Protein AF-A0A9P5P555-F1 (afdb_monomer)

Secondary structure (DSSP, 8-state):
-HHHHHHH-HHHHPPPSSSPPPP-SS--SHHHHHTSHHHHHHHHHHHHHHHHHHHH-S-TTTT-TT--HHHHHHHHHHHHHHHHHHHHHHHHHHHHHHHHHHHHHHHHHHHT-

Sequence (113 aa):
ERLHQFSRHPDEFGPMLVNTTIDSAGYTTAPEMLESPWNLALIRKWALLCEEIANTCPDRNRFGSHMQLRDWQKQITDRLYRISLAIIKEQLSKNEQTRARLLQVHMRQKEMK

Organism: NCBI:txid206335

Structure (mmCIF, N/CA/C/O backbone):
data_AF-A0A9P5P555-F1
#
_entry.id   AF-A0A9P5P555-F1
#
loop_
_atom_site.group_PDB
_atom_site.id
_atom_site.type_symbol
_atom_site.label_atom_id
_atom_site.label_alt_id
_atom_site.label_comp_id
_atom_site.label_asym_id
_atom_site.label_entity_id
_atom_site.label_seq_id
_atom_site.pdbx_PDB_ins_code
_atom_site.Cartn_x
_atom_site.Cartn_y
_atom_site.Cartn_z
_atom_site.occupancy
_atom_site.B_iso_or_equiv
_atom_site.auth_seq_id
_atom_site.auth_comp_id
_atom_site.auth_asym_id
_atom_site.auth_atom_id
_atom_site.pdbx_PDB_model_num
ATOM 1 N N . GLU A 1 1 ? -4.380 -11.792 13.135 1.00 79.50 1 GLU A N 1
ATOM 2 C CA . GLU A 1 1 ? -3.460 -12.863 12.706 1.00 79.50 1 GLU A CA 1
ATOM 3 C C . GLU A 1 1 ? -2.375 -12.389 11.738 1.00 79.50 1 GLU A C 1
ATOM 5 O O . GLU A 1 1 ? -1.241 -12.259 12.167 1.00 79.50 1 GLU A O 1
ATOM 10 N N . ARG A 1 2 ? -2.680 -12.019 10.486 1.00 83.75 2 ARG A N 1
ATOM 11 C CA . ARG A 1 2 ? -1.645 -11.680 9.483 1.00 83.75 2 ARG A CA 1
ATOM 12 C C . ARG A 1 2 ? -0.752 -10.472 9.822 1.00 83.75 2 ARG A C 1
ATOM 14 O O . ARG A 1 2 ? 0.456 -10.560 9.656 1.00 83.75 2 ARG A O 1
ATOM 21 N N . LEU A 1 3 ? -1.313 -9.383 10.359 1.00 87.12 3 LEU A N 1
ATOM 22 C CA . LEU A 1 3 ? -0.521 -8.223 10.813 1.00 87.12 3 LEU A CA 1
ATOM 23 C C . LEU A 1 3 ? 0.418 -8.578 11.979 1.00 87.12 3 LEU A C 1
ATOM 25 O O . LEU A 1 3 ? 1.545 -8.099 12.054 1.00 87.12 3 LEU A O 1
ATOM 29 N N . HIS A 1 4 ? -0.031 -9.474 12.860 1.00 86.69 4 HIS A N 1
ATOM 30 C CA . HIS A 1 4 ? 0.768 -9.971 13.978 1.00 86.69 4 HIS A CA 1
ATOM 31 C C . HIS A 1 4 ? 1.908 -10.872 13.492 1.00 86.69 4 HIS A C 1
ATOM 33 O O . HIS A 1 4 ? 3.046 -10.711 13.923 1.00 86.69 4 HIS A O 1
ATOM 39 N N . GLN A 1 5 ? 1.639 -11.761 12.533 1.00 90.56 5 GLN A N 1
ATOM 40 C CA . GLN A 1 5 ? 2.671 -12.572 11.876 1.00 90.56 5 GLN A CA 1
ATOM 41 C C . GLN A 1 5 ? 3.702 -11.694 11.157 1.00 90.56 5 GLN A C 1
ATOM 43 O O . GLN A 1 5 ? 4.902 -11.886 11.336 1.00 90.56 5 GLN A O 1
ATOM 48 N N . PHE A 1 6 ? 3.246 -10.668 10.435 1.00 91.44 6 PHE A N 1
ATOM 49 C CA . PHE A 1 6 ? 4.114 -9.688 9.782 1.00 91.44 6 PHE A CA 1
ATOM 50 C C . PHE A 1 6 ? 5.015 -8.939 10.767 1.00 91.44 6 PHE A C 1
ATOM 52 O O . PHE A 1 6 ? 6.204 -8.794 10.504 1.00 91.44 6 PHE A O 1
ATOM 59 N N . SER A 1 7 ? 4.496 -8.527 11.929 1.00 87.94 7 SER A N 1
ATOM 60 C CA . SER A 1 7 ? 5.322 -7.867 12.952 1.00 87.94 7 SER A CA 1
ATOM 61 C C . SER A 1 7 ? 6.461 -8.744 13.489 1.00 87.94 7 SER A C 1
ATOM 63 O O . SER A 1 7 ? 7.453 -8.213 13.982 1.00 87.94 7 SER A O 1
ATOM 65 N N . ARG A 1 8 ? 6.334 -10.074 13.389 1.00 90.38 8 ARG A N 1
ATOM 66 C CA . ARG A 1 8 ? 7.342 -11.042 13.846 1.00 90.38 8 ARG A CA 1
ATOM 67 C C . ARG A 1 8 ? 8.311 -11.448 12.738 1.00 90.38 8 ARG A C 1
ATOM 69 O O . ARG A 1 8 ? 9.508 -11.522 12.989 1.00 90.38 8 ARG A O 1
ATOM 76 N N . HIS A 1 9 ? 7.800 -11.695 11.531 1.00 91.44 9 HIS A N 1
ATOM 77 C CA . HIS A 1 9 ? 8.592 -12.111 10.370 1.00 91.44 9 HIS A CA 1
ATOM 78 C C . HIS A 1 9 ? 8.151 -11.325 9.120 1.00 91.44 9 HIS A C 1
ATOM 80 O O . HIS A 1 9 ? 7.355 -11.820 8.313 1.00 91.44 9 HIS A O 1
ATOM 86 N N . PRO A 1 10 ? 8.633 -10.080 8.950 1.00 88.19 10 PRO A N 1
ATOM 87 C CA . PRO A 1 10 ? 8.155 -9.189 7.894 1.00 88.19 10 PRO A CA 1
ATOM 88 C C . PRO A 1 10 ? 8.519 -9.655 6.480 1.00 88.19 10 PRO A C 1
ATOM 90 O O . PRO A 1 10 ? 7.768 -9.394 5.537 1.00 88.19 10 PRO A O 1
ATOM 93 N N . ASP A 1 11 ? 9.631 -10.377 6.332 1.00 87.12 11 ASP A N 1
ATOM 94 C CA . ASP A 1 11 ? 10.088 -10.891 5.038 1.00 87.12 11 ASP A CA 1
ATOM 95 C C . ASP A 1 11 ? 9.216 -12.050 4.530 1.00 87.12 11 ASP A C 1
ATOM 97 O O . ASP A 1 11 ? 8.974 -12.166 3.329 1.00 87.12 11 ASP A O 1
ATOM 101 N N . GLU A 1 12 ? 8.687 -12.870 5.442 1.00 90.38 12 GLU A N 1
ATOM 102 C CA . GLU A 1 12 ? 7.856 -14.036 5.120 1.00 90.38 12 GLU A CA 1
ATOM 103 C C . GLU A 1 12 ? 6.377 -13.660 4.968 1.00 90.38 12 GLU A C 1
ATOM 105 O O . GLU A 1 12 ? 5.712 -14.064 4.013 1.00 90.38 12 GLU A O 1
ATOM 110 N N . PHE A 1 13 ? 5.858 -12.843 5.890 1.00 90.25 13 PHE A N 1
ATOM 111 C CA . PHE A 1 13 ? 4.428 -12.519 5.959 1.00 90.25 13 PHE A CA 1
ATOM 112 C C . PHE A 1 13 ? 4.091 -11.120 5.450 1.00 90.25 13 PHE A C 1
ATOM 114 O O . PHE A 1 13 ? 3.004 -10.611 5.722 1.00 90.25 13 PHE A O 1
ATOM 121 N N . GLY A 1 14 ? 5.003 -10.489 4.708 1.00 88.81 14 GLY A N 1
ATOM 122 C CA . GLY A 1 14 ? 4.765 -9.192 4.086 1.00 88.81 14 GLY A CA 1
ATOM 123 C C . GLY A 1 14 ? 3.564 -9.191 3.132 1.00 88.81 14 GLY A C 1
ATOM 124 O O . GLY A 1 14 ? 3.205 -10.230 2.570 1.00 88.81 14 GLY A O 1
ATOM 125 N N . PRO A 1 15 ? 2.963 -8.017 2.873 1.00 92.94 15 PRO A N 1
ATOM 126 C CA . PRO A 1 15 ? 1.811 -7.901 1.984 1.00 92.94 15 PRO A CA 1
ATOM 127 C C . PRO A 1 15 ? 2.123 -8.451 0.591 1.00 92.94 15 PRO A C 1
ATOM 129 O O . PRO A 1 15 ? 3.189 -8.184 0.039 1.00 92.94 15 PRO A O 1
ATOM 132 N N . MET A 1 16 ? 1.209 -9.203 -0.011 1.00 90.25 16 MET A N 1
ATOM 133 C CA . MET A 1 16 ? 1.307 -9.600 -1.422 1.00 90.25 16 MET A CA 1
ATOM 134 C C . MET A 1 16 ? 0.629 -8.547 -2.307 1.00 90.25 16 MET A C 1
ATOM 136 O O . MET A 1 16 ? -0.226 -7.812 -1.838 1.00 90.25 16 MET A O 1
ATOM 140 N N . LEU A 1 17 ? 0.974 -8.429 -3.588 1.00 88.44 17 LEU A N 1
ATOM 141 C CA . LEU A 1 17 ? 0.261 -7.479 -4.461 1.00 88.44 17 LEU A CA 1
ATOM 142 C C . LEU A 1 17 ? -1.164 -7.946 -4.771 1.00 88.44 17 LEU A C 1
ATOM 144 O O . LEU A 1 17 ? -2.088 -7.143 -4.866 1.00 88.44 17 LEU A O 1
ATOM 148 N N . VAL A 1 18 ? -1.335 -9.262 -4.870 1.00 86.62 18 VAL A N 1
ATOM 149 C CA . VAL A 1 18 ? -2.619 -9.918 -5.094 1.00 86.62 18 VAL A CA 1
ATOM 150 C C . VAL A 1 18 ? -3.275 -10.198 -3.742 1.00 86.62 18 VAL A C 1
ATOM 152 O O . VAL A 1 18 ? -2.620 -10.689 -2.826 1.00 86.62 18 VAL A O 1
ATOM 155 N N . ASN A 1 19 ? -4.573 -9.908 -3.624 1.00 78.25 19 ASN A N 1
ATOM 156 C CA . ASN A 1 19 ? -5.399 -10.218 -2.447 1.00 78.25 19 ASN A CA 1
ATOM 157 C C . ASN A 1 19 ? -4.942 -9.579 -1.119 1.00 78.25 19 ASN A C 1
ATOM 159 O O . ASN A 1 19 ? -5.288 -10.079 -0.048 1.00 78.25 19 ASN A O 1
ATOM 163 N N . THR A 1 20 ? -4.202 -8.468 -1.167 1.00 86.56 20 THR A N 1
ATOM 164 C CA . THR A 1 20 ? -3.882 -7.678 0.031 1.00 86.56 20 THR A CA 1
ATOM 165 C C . THR A 1 20 ? -4.841 -6.516 0.204 1.00 86.56 20 THR A C 1
ATOM 167 O O . THR A 1 20 ? -5.191 -5.819 -0.746 1.00 86.56 20 THR A O 1
ATOM 170 N N . THR A 1 21 ? -5.206 -6.273 1.458 1.00 88.00 21 THR A N 1
ATOM 171 C CA . THR A 1 21 ? -5.946 -5.096 1.898 1.00 88.00 21 THR A CA 1
ATOM 172 C C . THR A 1 21 ? -5.018 -4.089 2.572 1.00 88.00 21 THR A C 1
ATOM 174 O O . THR A 1 21 ? -3.992 -4.455 3.151 1.00 88.00 21 THR A O 1
ATOM 177 N N . ILE A 1 22 ? -5.413 -2.818 2.526 1.00 91.25 22 ILE A N 1
ATOM 178 C CA . ILE A 1 22 ? -4.811 -1.756 3.338 1.00 91.25 22 ILE A CA 1
ATOM 179 C C . ILE A 1 22 ? -5.073 -2.082 4.812 1.00 91.25 22 ILE A C 1
ATOM 181 O O . ILE A 1 22 ? -6.180 -2.497 5.163 1.00 91.25 22 ILE A O 1
ATOM 185 N N . ASP A 1 23 ? -4.069 -1.903 5.663 1.00 92.44 23 ASP A N 1
ATOM 186 C CA . ASP A 1 23 ? -4.279 -1.916 7.106 1.00 92.44 23 ASP A CA 1
ATOM 187 C C . ASP A 1 23 ? -4.978 -0.621 7.520 1.00 92.44 23 ASP A C 1
ATOM 189 O O . ASP A 1 23 ? -4.439 0.468 7.323 1.00 92.44 23 ASP A O 1
ATOM 193 N N . SER A 1 24 ? -6.192 -0.747 8.049 1.00 90.75 24 SER A N 1
ATOM 194 C CA . SER A 1 24 ? -7.020 0.375 8.488 1.00 90.75 24 SER A CA 1
ATOM 195 C C . SER A 1 24 ? -7.411 0.312 9.958 1.00 90.75 24 SER A C 1
ATOM 197 O O . SER A 1 24 ? -8.335 1.013 10.379 1.00 90.75 24 SER A O 1
ATOM 199 N N . ALA A 1 25 ? -6.800 -0.589 10.727 1.00 86.50 25 ALA A N 1
ATOM 200 C CA . ALA A 1 25 ? -7.182 -0.829 12.108 1.00 86.50 25 ALA A CA 1
ATOM 201 C C . ALA A 1 25 ? -6.486 0.159 13.050 1.00 86.50 25 ALA A C 1
ATOM 203 O O . ALA A 1 25 ? -5.268 0.269 13.061 1.00 86.50 25 ALA A O 1
ATOM 204 N N . GLY A 1 26 ? -7.266 0.848 13.886 1.00 80.44 26 GLY A N 1
ATOM 205 C CA . GLY A 1 26 ? -6.722 1.683 14.963 1.00 80.44 26 GLY A CA 1
ATOM 206 C C . GLY A 1 26 ? -6.153 3.038 14.530 1.00 80.44 26 GLY A C 1
ATOM 207 O O . GLY A 1 26 ? -5.592 3.733 15.371 1.00 80.44 26 GLY A O 1
ATOM 208 N N . TYR A 1 27 ? -6.324 3.438 13.267 1.00 86.62 27 TYR A N 1
ATOM 209 C CA . TYR A 1 27 ? -5.837 4.719 12.750 1.00 86.62 27 TYR A CA 1
ATOM 210 C C . TYR A 1 27 ? -6.944 5.768 12.677 1.00 86.62 27 TYR A C 1
ATOM 212 O O . TYR A 1 27 ? -8.073 5.465 12.293 1.00 86.62 27 TYR A O 1
ATOM 220 N N . THR A 1 28 ? -6.614 7.014 13.027 1.00 83.94 28 THR A N 1
ATOM 221 C CA . THR A 1 28 ? -7.579 8.131 13.025 1.00 83.94 28 THR A CA 1
ATOM 222 C C . THR A 1 28 ? -7.255 9.197 11.989 1.00 83.94 28 THR A C 1
ATOM 224 O O . THR A 1 28 ? -8.127 9.987 11.623 1.00 83.94 28 THR A O 1
ATOM 227 N N . THR A 1 29 ? -6.031 9.192 11.458 1.00 91.12 29 THR A N 1
ATOM 228 C CA . THR A 1 29 ? -5.598 10.096 10.394 1.00 91.12 29 THR A CA 1
ATOM 229 C C . THR A 1 29 ? -4.975 9.336 9.221 1.00 91.12 29 THR A C 1
ATOM 231 O O . THR A 1 29 ? -4.451 8.229 9.360 1.00 91.12 29 THR A O 1
ATOM 234 N N . ALA A 1 30 ? -5.069 9.918 8.021 1.00 91.69 30 ALA A N 1
ATOM 235 C CA . ALA A 1 30 ? -4.534 9.288 6.817 1.00 91.69 30 ALA A CA 1
ATOM 236 C C . ALA A 1 30 ? -3.004 9.115 6.868 1.00 91.69 30 ALA A C 1
ATOM 238 O O . ALA A 1 30 ? -2.549 8.049 6.453 1.00 91.69 30 ALA A O 1
ATOM 239 N N . PRO A 1 31 ? -2.217 10.087 7.383 1.00 93.56 31 PRO A N 1
A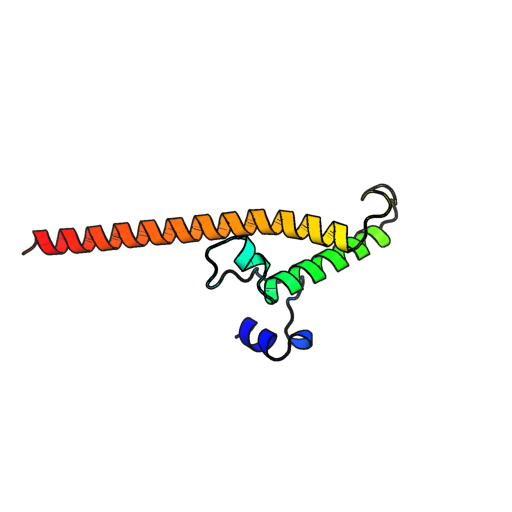TOM 240 C CA . PRO A 1 31 ? -0.780 9.905 7.583 1.00 93.56 31 PRO A CA 1
ATOM 241 C C . PRO A 1 31 ? -0.443 8.719 8.492 1.00 93.56 31 PRO A C 1
ATOM 243 O O . PRO A 1 31 ? 0.294 7.844 8.055 1.00 93.56 31 PRO A O 1
ATOM 246 N N . GLU A 1 32 ? -1.058 8.614 9.677 1.00 93.31 32 GLU A N 1
ATOM 247 C CA . GLU A 1 32 ? -0.805 7.496 10.607 1.00 93.31 32 GLU A CA 1
ATOM 248 C C . GLU A 1 32 ? -1.054 6.136 9.943 1.00 93.31 32 GLU A C 1
ATOM 250 O O . GLU A 1 32 ? -0.273 5.198 10.094 1.00 93.31 32 GLU A O 1
ATOM 255 N N . MET A 1 33 ? -2.135 6.033 9.165 1.00 94.00 33 MET A N 1
ATOM 256 C CA . MET A 1 33 ? -2.471 4.798 8.468 1.00 94.00 33 MET A CA 1
ATOM 257 C C . MET A 1 33 ? -1.441 4.450 7.388 1.00 94.00 33 MET A C 1
ATOM 259 O O . MET A 1 33 ? -1.053 3.288 7.252 1.00 94.00 33 MET A O 1
ATOM 263 N N . LEU A 1 34 ? -0.980 5.436 6.615 1.00 94.50 34 LEU A N 1
ATOM 264 C CA . LEU A 1 34 ? 0.048 5.226 5.589 1.00 94.50 34 LEU A CA 1
ATOM 265 C C . LEU A 1 34 ? 1.402 4.844 6.184 1.00 94.50 34 LEU A C 1
ATOM 267 O O . LEU A 1 34 ? 2.122 4.057 5.577 1.00 94.50 34 LEU A O 1
ATOM 271 N N . GLU A 1 35 ? 1.724 5.378 7.359 1.00 94.62 35 GLU A N 1
ATOM 272 C CA . GLU A 1 35 ? 2.962 5.107 8.091 1.00 94.62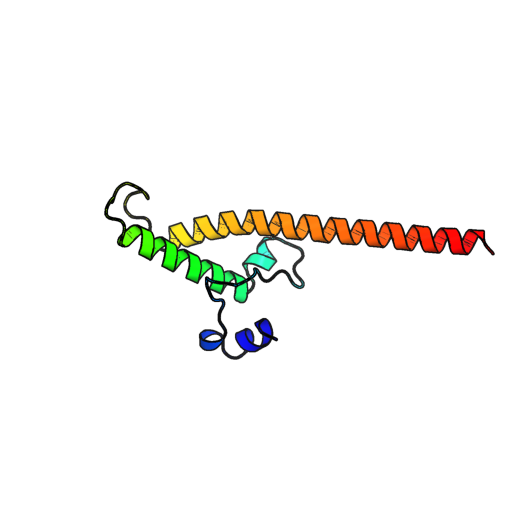 35 GLU A CA 1
ATOM 273 C C . GLU A 1 35 ? 2.955 3.751 8.807 1.00 94.62 35 GLU A C 1
ATOM 275 O O . GLU A 1 35 ? 3.985 3.330 9.339 1.00 94.62 35 GLU A O 1
ATOM 280 N N . SER A 1 36 ? 1.833 3.022 8.787 1.00 94.25 36 SER A N 1
ATOM 281 C CA . SER A 1 36 ? 1.812 1.651 9.291 1.00 94.25 36 SER A CA 1
ATOM 282 C C . SER A 1 36 ? 2.861 0.793 8.563 1.00 94.25 36 SER A C 1
ATOM 284 O O . SER A 1 36 ? 2.978 0.858 7.332 1.00 94.25 36 SER A O 1
ATOM 286 N N . PRO A 1 37 ? 3.610 -0.066 9.282 1.00 94.19 37 PRO A N 1
ATOM 287 C CA . PRO A 1 37 ? 4.619 -0.923 8.663 1.00 94.19 37 PRO A CA 1
ATOM 288 C C . PRO A 1 37 ? 4.067 -1.776 7.510 1.00 94.19 37 PRO A C 1
ATOM 290 O O . PRO A 1 37 ? 4.748 -1.991 6.506 1.00 94.19 37 PRO A O 1
ATOM 293 N N . TRP A 1 38 ? 2.813 -2.224 7.630 1.00 94.62 38 TRP A N 1
ATOM 294 C CA . TRP A 1 38 ? 2.123 -2.980 6.589 1.00 94.62 38 TRP A CA 1
ATOM 295 C C . TRP A 1 38 ? 1.882 -2.141 5.329 1.00 94.62 38 TRP A C 1
ATOM 297 O O . TRP A 1 38 ? 2.238 -2.568 4.227 1.00 94.62 38 TRP A O 1
ATOM 307 N N . ASN A 1 39 ? 1.324 -0.934 5.469 1.00 95.12 39 ASN A N 1
ATOM 308 C CA . ASN A 1 39 ? 1.027 -0.087 4.313 1.00 95.12 39 ASN A CA 1
ATOM 309 C C . ASN A 1 39 ? 2.304 0.455 3.660 1.00 95.12 39 ASN A C 1
ATOM 311 O O . ASN A 1 39 ? 2.370 0.495 2.432 1.00 95.12 39 ASN A O 1
ATOM 315 N N . LEU A 1 40 ? 3.354 0.760 4.430 1.00 95.62 40 LEU A N 1
ATOM 316 C CA . LEU A 1 40 ? 4.674 1.103 3.884 1.00 95.62 40 LEU A CA 1
ATOM 317 C C . LEU A 1 40 ? 5.260 -0.035 3.038 1.00 95.62 40 LEU A C 1
ATOM 319 O O . LEU A 1 40 ? 5.755 0.197 1.929 1.00 95.62 40 LEU A O 1
ATOM 323 N N . ALA A 1 41 ? 5.173 -1.278 3.521 1.00 95.19 41 ALA A N 1
ATOM 324 C CA . ALA A 1 41 ? 5.619 -2.444 2.764 1.00 95.19 41 ALA A CA 1
ATOM 325 C C . ALA A 1 41 ? 4.799 -2.633 1.476 1.00 95.19 41 ALA A C 1
ATOM 327 O O . ALA A 1 41 ? 5.367 -2.926 0.420 1.00 95.19 41 ALA A O 1
ATOM 328 N N . LEU A 1 42 ? 3.482 -2.414 1.533 1.00 95.69 42 LEU A N 1
ATOM 329 C CA . LEU A 1 42 ? 2.600 -2.488 0.367 1.00 95.69 42 LEU A CA 1
ATOM 330 C C . LEU A 1 42 ? 2.936 -1.408 -0.674 1.00 95.69 42 LEU A C 1
ATOM 332 O O . LEU A 1 42 ? 3.078 -1.736 -1.852 1.00 95.69 42 LEU A O 1
ATOM 336 N N . ILE A 1 43 ? 3.137 -0.155 -0.246 1.00 96.44 43 ILE A N 1
ATOM 337 C CA . ILE A 1 43 ? 3.548 0.969 -1.107 1.00 96.44 43 ILE A CA 1
ATOM 338 C C . ILE A 1 43 ? 4.841 0.629 -1.840 1.00 96.44 43 ILE A C 1
ATOM 340 O O . ILE A 1 43 ? 4.928 0.786 -3.058 1.00 96.44 43 ILE A O 1
ATOM 344 N N . ARG A 1 44 ? 5.846 0.130 -1.112 1.00 95.75 44 ARG A N 1
ATOM 345 C CA . ARG A 1 44 ? 7.132 -0.244 -1.705 1.00 95.75 44 ARG A CA 1
ATOM 346 C C . ARG A 1 44 ? 6.975 -1.348 -2.747 1.00 95.75 44 ARG A C 1
ATOM 348 O O . ARG A 1 44 ? 7.555 -1.233 -3.822 1.00 95.75 44 ARG A O 1
ATOM 355 N N . LYS A 1 45 ? 6.194 -2.393 -2.458 1.00 95.44 45 LYS A N 1
ATOM 356 C CA . LYS A 1 45 ? 5.962 -3.491 -3.410 1.00 95.44 45 LYS A CA 1
ATOM 357 C C . LYS A 1 45 ? 5.211 -3.023 -4.658 1.00 95.44 45 LYS A C 1
ATOM 359 O O . LYS A 1 45 ? 5.577 -3.426 -5.756 1.00 95.44 45 LYS A O 1
ATOM 364 N N . TRP A 1 46 ? 4.206 -2.155 -4.511 1.00 95.94 46 TRP A N 1
ATOM 365 C CA . TRP A 1 46 ? 3.516 -1.550 -5.658 1.00 95.94 46 TRP A CA 1
ATOM 366 C C . TRP A 1 46 ? 4.482 -0.724 -6.509 1.00 95.94 46 TRP A C 1
ATOM 368 O O . TRP A 1 46 ? 4.467 -0.833 -7.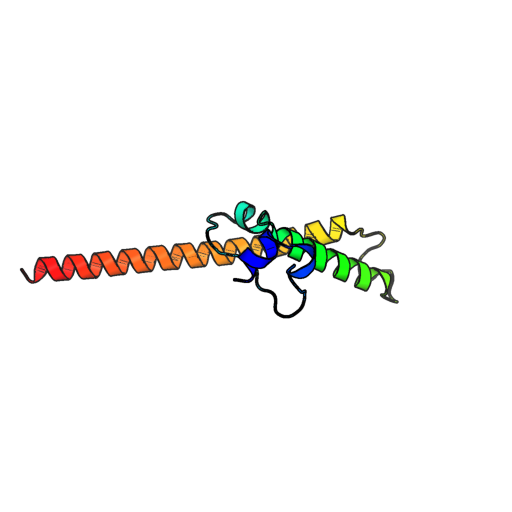729 1.00 95.94 46 TRP A O 1
ATOM 378 N N . ALA A 1 47 ? 5.347 0.068 -5.872 1.00 96.12 47 ALA A N 1
ATOM 379 C CA . ALA A 1 47 ? 6.277 0.939 -6.577 1.00 96.12 47 ALA A CA 1
ATOM 380 C C . ALA A 1 47 ? 7.310 0.151 -7.385 1.00 96.12 47 ALA A C 1
ATOM 382 O O . ALA A 1 47 ? 7.581 0.509 -8.527 1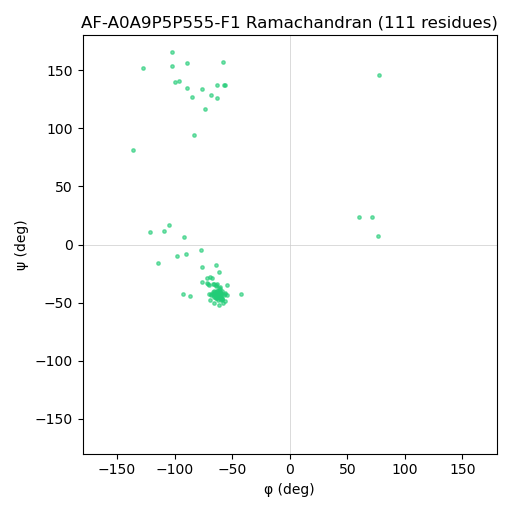.00 96.12 47 ALA A O 1
ATOM 383 N N . LEU A 1 48 ? 7.820 -0.950 -6.823 1.00 95.69 48 LEU A N 1
ATOM 384 C CA . LEU A 1 48 ? 8.703 -1.876 -7.533 1.00 95.69 48 LEU A CA 1
ATOM 385 C C . LEU A 1 48 ? 8.014 -2.489 -8.756 1.00 95.69 48 LEU A C 1
ATOM 387 O O . LEU A 1 48 ? 8.604 -2.512 -9.830 1.00 95.69 48 LEU A O 1
ATOM 391 N N . LEU A 1 49 ? 6.755 -2.925 -8.625 1.00 95.06 49 LEU A N 1
ATOM 392 C CA . LEU A 1 49 ? 6.008 -3.460 -9.766 1.00 95.06 49 LEU A CA 1
ATOM 393 C C . LEU A 1 49 ? 5.783 -2.392 -10.848 1.00 95.06 49 LEU A C 1
ATOM 395 O O . LEU A 1 49 ? 5.924 -2.678 -12.033 1.00 95.06 49 LEU A O 1
ATOM 399 N N . CYS A 1 50 ? 5.437 -1.159 -10.468 1.00 93.62 50 CYS A N 1
ATOM 400 C CA . CYS A 1 50 ? 5.288 -0.067 -11.431 1.00 93.62 50 CYS A CA 1
ATOM 401 C C . CYS A 1 50 ? 6.599 0.220 -12.175 1.00 93.62 50 CYS A C 1
ATOM 403 O O . CYS A 1 50 ? 6.582 0.377 -13.395 1.00 93.62 50 CYS A O 1
ATOM 405 N N . GLU A 1 51 ? 7.722 0.252 -11.456 1.00 92.94 51 GLU A N 1
ATOM 406 C CA . GLU A 1 51 ? 9.052 0.425 -12.042 1.00 92.94 51 GLU A CA 1
ATOM 407 C C . GLU A 1 51 ? 9.398 -0.722 -13.003 1.00 92.94 51 GLU A C 1
ATOM 409 O O . GLU A 1 51 ? 9.844 -0.473 -14.123 1.00 92.94 51 GLU A O 1
ATOM 414 N N . GLU A 1 52 ? 9.128 -1.972 -12.623 1.00 93.06 52 GLU A N 1
ATOM 415 C CA . GLU A 1 52 ? 9.312 -3.147 -13.481 1.00 93.06 52 GLU A CA 1
ATOM 416 C C . GLU A 1 52 ? 8.475 -3.055 -14.766 1.00 93.06 52 GLU A C 1
ATOM 418 O O . GLU A 1 52 ? 9.001 -3.234 -15.868 1.00 93.06 52 GLU A O 1
ATOM 423 N N . ILE A 1 53 ? 7.188 -2.716 -14.653 1.00 92.44 53 ILE A N 1
ATOM 424 C CA . ILE A 1 53 ? 6.286 -2.548 -15.802 1.00 92.44 53 ILE A CA 1
ATOM 425 C C . ILE A 1 53 ? 6.790 -1.438 -16.731 1.00 92.44 53 ILE A C 1
ATOM 427 O O . ILE A 1 53 ? 6.812 -1.612 -17.950 1.00 92.44 53 ILE A O 1
ATOM 431 N N . ALA A 1 54 ? 7.214 -0.301 -16.178 1.00 91.12 54 ALA A N 1
ATOM 432 C CA . ALA A 1 54 ? 7.734 0.808 -16.971 1.00 91.12 54 ALA A CA 1
ATOM 433 C C . ALA A 1 54 ? 9.033 0.422 -17.700 1.00 91.12 54 ALA A C 1
ATOM 435 O O . ALA A 1 54 ? 9.191 0.710 -18.887 1.00 91.12 54 ALA A O 1
ATOM 436 N N . ASN A 1 55 ? 9.933 -0.295 -17.023 1.00 87.94 55 ASN A N 1
ATOM 437 C CA . ASN A 1 55 ? 11.217 -0.727 -17.578 1.00 87.94 55 ASN A CA 1
ATOM 438 C C . ASN A 1 55 ? 11.090 -1.837 -18.629 1.00 87.94 55 ASN A C 1
ATOM 440 O O . ASN A 1 55 ? 11.924 -1.919 -19.535 1.00 87.94 55 ASN A O 1
ATOM 444 N N . THR A 1 56 ? 10.057 -2.671 -18.537 1.00 91.12 56 THR A N 1
ATOM 445 C CA . THR A 1 56 ? 9.774 -3.742 -19.506 1.00 91.12 56 THR A CA 1
ATOM 446 C C . THR A 1 56 ? 8.870 -3.289 -20.654 1.00 91.12 56 THR A C 1
ATOM 448 O O . THR A 1 56 ? 8.713 -4.017 -21.634 1.00 91.12 56 THR A O 1
ATOM 451 N N . CYS A 1 57 ? 8.308 -2.077 -20.588 1.00 89.38 57 CYS A N 1
ATOM 452 C CA . CYS A 1 57 ? 7.441 -1.556 -21.636 1.00 89.38 57 CYS A CA 1
ATOM 453 C C . CYS A 1 57 ? 8.219 -1.276 -22.939 1.00 89.38 57 CYS A C 1
ATOM 455 O O . CYS A 1 57 ? 9.213 -0.540 -22.910 1.00 89.38 57 CYS A O 1
ATOM 457 N N . PRO A 1 58 ? 7.753 -1.789 -24.098 1.00 89.94 58 PRO A N 1
ATOM 458 C CA . PRO A 1 58 ? 8.352 -1.469 -25.395 1.00 89.94 58 PRO A CA 1
ATOM 459 C C . PRO A 1 58 ? 8.244 0.018 -25.755 1.00 89.94 58 PRO A C 1
ATOM 461 O O . PRO A 1 58 ? 9.149 0.578 -26.371 1.00 89.94 58 PRO A O 1
ATOM 464 N N . ASP A 1 59 ? 7.148 0.667 -25.351 1.00 90.25 59 ASP A N 1
ATOM 465 C CA . ASP A 1 59 ? 6.948 2.102 -25.540 1.00 90.25 59 ASP A CA 1
ATOM 466 C C . ASP A 1 59 ? 7.642 2.886 -24.419 1.00 90.25 59 ASP A C 1
ATOM 468 O O . ASP A 1 59 ? 7.084 3.126 -23.344 1.00 90.25 59 ASP A O 1
ATOM 472 N N . ARG A 1 60 ? 8.882 3.301 -24.694 1.00 81.88 60 ARG A N 1
ATOM 473 C CA . ARG A 1 60 ? 9.737 4.033 -23.748 1.00 81.88 60 ARG A CA 1
ATOM 474 C C . ARG A 1 60 ? 9.194 5.406 -23.346 1.00 81.88 60 ARG A C 1
ATOM 476 O O . ARG A 1 60 ? 9.624 5.931 -22.324 1.00 81.88 60 ARG A O 1
ATOM 483 N N . ASN A 1 61 ? 8.258 5.979 -24.103 1.00 83.88 61 ASN A N 1
ATOM 484 C CA . ASN A 1 61 ? 7.725 7.318 -23.838 1.00 83.88 61 ASN A CA 1
ATOM 485 C C . ASN A 1 61 ? 6.398 7.292 -23.069 1.00 83.88 61 ASN A C 1
ATOM 487 O O . ASN A 1 61 ? 5.947 8.331 -22.587 1.00 83.88 61 ASN A O 1
ATOM 491 N N . ARG A 1 62 ? 5.784 6.115 -22.905 1.00 86.81 62 ARG A N 1
ATOM 492 C CA . ARG A 1 62 ? 4.452 5.962 -22.304 1.00 86.81 62 ARG A CA 1
ATOM 493 C C . ARG A 1 62 ? 4.352 6.435 -20.856 1.00 86.81 62 ARG A C 1
ATOM 495 O O . ARG A 1 62 ? 3.315 6.954 -20.453 1.00 86.81 62 ARG A O 1
ATOM 502 N N . PHE A 1 63 ? 5.401 6.214 -20.070 1.00 84.12 63 PHE A N 1
ATOM 503 C CA . PHE A 1 63 ? 5.395 6.437 -18.620 1.00 84.12 63 PHE A CA 1
ATOM 504 C C . PHE A 1 63 ? 6.242 7.640 -18.191 1.00 84.12 63 PHE A C 1
ATOM 506 O O . PHE A 1 63 ? 6.475 7.835 -17.004 1.00 84.12 63 PHE A O 1
ATOM 513 N N . GLY A 1 64 ? 6.679 8.463 -19.148 1.00 75.62 64 GLY A N 1
ATOM 514 C CA . GLY A 1 64 ? 7.681 9.495 -18.909 1.00 75.62 64 GLY A CA 1
ATOM 515 C C . GLY A 1 64 ? 9.093 8.909 -18.833 1.00 75.62 64 GLY A C 1
ATOM 516 O O . GLY A 1 64 ? 9.318 7.784 -18.389 1.00 75.62 64 GLY A O 1
ATOM 517 N N . SER A 1 65 ? 10.070 9.673 -19.305 1.00 74.81 65 SER A N 1
ATOM 518 C CA . SER A 1 65 ? 11.474 9.272 -19.281 1.00 74.81 65 SER A CA 1
ATOM 519 C C . SER A 1 65 ? 12.055 9.411 -17.868 1.00 74.81 65 SER A C 1
ATOM 521 O O . SER A 1 65 ? 11.898 10.460 -17.247 1.00 74.81 65 SER A O 1
ATOM 523 N N . HIS A 1 66 ? 12.789 8.392 -17.407 1.00 75.44 66 HIS A N 1
ATOM 524 C CA . HIS A 1 66 ? 13.600 8.406 -16.175 1.00 75.44 66 HIS A CA 1
ATOM 525 C C . HIS A 1 66 ? 12.849 8.388 -14.831 1.00 75.44 66 HIS A C 1
ATOM 527 O O . HIS A 1 66 ? 13.431 8.782 -13.822 1.00 75.44 66 HIS A O 1
ATOM 533 N N . MET A 1 67 ? 11.604 7.901 -14.777 1.00 81.12 67 MET A N 1
ATOM 534 C CA . MET A 1 67 ? 10.951 7.654 -13.486 1.00 81.12 67 MET A CA 1
ATOM 535 C C . MET A 1 67 ? 11.693 6.577 -12.687 1.00 81.12 67 MET A C 1
ATOM 537 O O . ME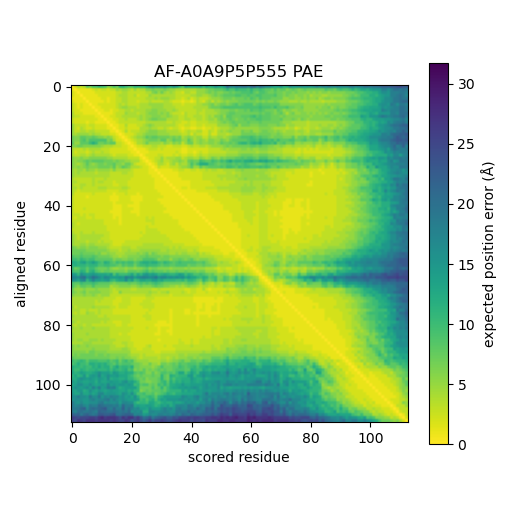T A 1 67 ? 11.895 5.466 -13.176 1.00 81.12 67 MET A O 1
ATOM 541 N N . GLN A 1 68 ? 12.057 6.901 -11.450 1.00 85.75 68 GLN A N 1
ATOM 542 C CA . GLN A 1 68 ? 12.714 5.989 -10.516 1.00 85.75 68 GLN A CA 1
ATOM 543 C C . GLN A 1 68 ? 11.715 5.456 -9.488 1.00 85.75 68 GLN A C 1
ATOM 545 O O . GLN A 1 68 ? 10.641 6.027 -9.282 1.00 85.75 68 GLN A O 1
ATOM 550 N N . LEU A 1 69 ? 12.092 4.401 -8.763 1.00 87.75 69 LEU A N 1
ATOM 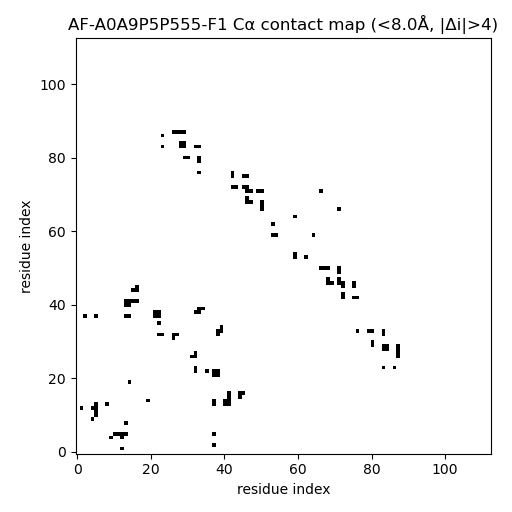551 C CA . LEU A 1 69 ? 11.315 3.833 -7.658 1.00 87.75 69 LEU A CA 1
ATOM 552 C C . LEU A 1 69 ? 10.688 4.888 -6.733 1.00 87.75 69 LEU A C 1
ATOM 554 O O . LEU A 1 69 ? 9.526 4.766 -6.347 1.00 87.75 69 LEU A O 1
ATOM 558 N N . ARG A 1 70 ? 11.436 5.943 -6.388 1.00 88.19 70 ARG A N 1
ATOM 559 C CA . ARG A 1 70 ? 10.964 7.013 -5.496 1.00 88.19 70 ARG A CA 1
ATOM 560 C C . ARG A 1 70 ? 9.788 7.798 -6.080 1.00 88.19 70 ARG A C 1
ATOM 562 O O . ARG A 1 70 ? 8.887 8.187 -5.336 1.00 88.19 70 ARG A O 1
ATOM 569 N N . ASP A 1 71 ? 9.772 8.004 -7.392 1.00 92.44 71 ASP A N 1
ATOM 570 C CA . ASP A 1 71 ? 8.683 8.695 -8.082 1.00 92.44 71 ASP A CA 1
ATOM 571 C C . ASP A 1 71 ? 7.410 7.847 -8.048 1.00 92.44 71 ASP A C 1
ATOM 573 O O . ASP A 1 71 ? 6.329 8.351 -7.736 1.00 92.44 71 ASP A O 1
ATOM 577 N N . TRP A 1 72 ? 7.545 6.538 -8.269 1.00 94.81 72 TRP A N 1
ATOM 578 C CA . TRP A 1 72 ? 6.440 5.589 -8.142 1.00 94.81 72 TRP A CA 1
ATOM 579 C C . TRP A 1 72 ? 5.914 5.515 -6.711 1.00 94.81 72 TRP A C 1
ATOM 581 O O . TRP A 1 72 ? 4.705 5.604 -6.498 1.00 94.81 72 TRP A O 1
ATOM 591 N N . GLN A 1 73 ? 6.804 5.433 -5.717 1.00 96.56 73 GLN A N 1
ATOM 592 C CA . GLN A 1 73 ? 6.424 5.463 -4.303 1.00 96.56 73 GLN A CA 1
ATOM 593 C C . GLN A 1 73 ? 5.620 6.715 -3.968 1.00 96.56 73 GLN A C 1
ATOM 595 O O . GLN A 1 73 ? 4.605 6.611 -3.279 1.00 96.56 73 GLN A O 1
ATOM 600 N N . LYS A 1 74 ? 6.027 7.882 -4.480 1.00 95.12 74 LYS A N 1
ATOM 601 C CA . LYS A 1 74 ? 5.286 9.130 -4.294 1.00 95.12 74 LYS A CA 1
ATOM 602 C C . LYS A 1 74 ? 3.890 9.043 -4.909 1.00 95.12 74 LYS A C 1
ATOM 604 O O . LYS A 1 74 ? 2.914 9.278 -4.205 1.00 95.12 74 LYS A O 1
ATOM 609 N N . GLN A 1 75 ? 3.775 8.640 -6.175 1.00 94.44 75 GLN A N 1
ATOM 610 C CA . GLN A 1 75 ? 2.471 8.534 -6.842 1.00 94.44 75 GLN A CA 1
ATOM 611 C C . GLN A 1 75 ? 1.526 7.546 -6.143 1.00 94.44 75 GLN A C 1
ATOM 613 O O . GLN A 1 75 ? 0.333 7.817 -5.986 1.00 94.44 75 GLN A O 1
ATOM 618 N N . ILE A 1 76 ? 2.055 6.410 -5.687 1.00 95.56 76 ILE A N 1
ATOM 619 C CA . ILE A 1 76 ? 1.279 5.405 -4.955 1.00 95.56 76 ILE A CA 1
ATOM 620 C C . ILE A 1 76 ? 0.867 5.939 -3.586 1.00 95.56 76 ILE A C 1
ATOM 622 O O . ILE A 1 76 ? -0.295 5.797 -3.213 1.00 95.56 76 ILE A O 1
ATOM 626 N N . THR A 1 77 ? 1.775 6.596 -2.864 1.00 97.06 77 THR A N 1
ATOM 627 C CA . THR A 1 77 ? 1.470 7.231 -1.574 1.00 97.06 77 THR A CA 1
ATOM 628 C C . THR A 1 77 ? 0.367 8.272 -1.729 1.00 97.06 77 THR A C 1
ATOM 630 O O . THR A 1 77 ? -0.614 8.225 -0.992 1.00 97.06 77 THR A O 1
ATOM 633 N N . ASP A 1 78 ? 0.452 9.145 -2.734 1.00 96.25 78 ASP A N 1
ATOM 634 C CA . ASP A 1 78 ? -0.569 10.161 -3.015 1.00 96.25 78 ASP A CA 1
ATOM 635 C C . ASP A 1 78 ? -1.932 9.525 -3.325 1.00 96.25 78 ASP A C 1
ATOM 637 O O . ASP A 1 78 ? -2.987 10.024 -2.911 1.00 96.25 78 ASP A O 1
ATOM 641 N N . ARG A 1 79 ? -1.936 8.394 -4.042 1.00 94.94 79 ARG A N 1
ATOM 642 C CA . ARG A 1 79 ? -3.163 7.651 -4.344 1.00 94.94 79 ARG A CA 1
ATOM 643 C C . ARG A 1 79 ? -3.748 7.003 -3.095 1.00 94.94 79 ARG A C 1
ATOM 645 O O . ARG A 1 79 ? -4.952 7.135 -2.859 1.00 94.94 79 ARG A O 1
ATOM 652 N N . LEU A 1 80 ? -2.919 6.324 -2.306 1.00 94.94 80 LEU A N 1
ATOM 653 C CA . LEU A 1 80 ? -3.351 5.684 -1.070 1.00 94.94 80 LEU A CA 1
ATOM 654 C C . LEU A 1 80 ? -3.790 6.714 -0.038 1.00 94.94 80 LEU A C 1
ATOM 656 O O . LEU A 1 80 ? -4.774 6.465 0.633 1.00 94.94 80 LEU A O 1
ATOM 660 N N . TYR A 1 81 ? -3.186 7.900 0.024 1.00 95.88 81 TYR A N 1
ATOM 661 C CA . TYR A 1 81 ? -3.631 8.987 0.898 1.00 95.88 81 TYR A CA 1
ATOM 662 C C . TYR A 1 81 ? -5.106 9.342 0.679 1.00 95.88 81 TYR A C 1
ATOM 664 O O . TYR A 1 81 ? -5.871 9.483 1.634 1.00 95.88 81 TYR A O 1
ATOM 672 N N . ARG A 1 82 ? -5.548 9.422 -0.582 1.00 95.25 82 ARG A N 1
ATOM 673 C CA . ARG A 1 82 ? -6.958 9.701 -0.910 1.00 95.25 82 ARG A CA 1
ATOM 674 C C . ARG A 1 82 ? -7.885 8.568 -0.476 1.00 95.25 82 ARG A C 1
ATOM 676 O O . ARG A 1 82 ? -8.968 8.836 0.038 1.00 95.25 82 ARG A O 1
ATOM 683 N N . ILE A 1 83 ? -7.458 7.320 -0.669 1.00 94.12 83 ILE A N 1
ATOM 684 C CA . ILE A 1 83 ? -8.202 6.136 -0.216 1.00 94.12 83 ILE A CA 1
ATOM 685 C C . ILE A 1 83 ? -8.272 6.127 1.313 1.00 94.12 83 ILE A C 1
ATOM 687 O O . ILE A 1 83 ? -9.342 5.938 1.884 1.00 94.12 83 ILE A O 1
ATOM 691 N N . SER A 1 84 ? -7.156 6.427 1.970 1.00 94.12 84 SER A N 1
ATOM 692 C CA . SER A 1 84 ? -7.031 6.505 3.414 1.00 94.12 84 SER A CA 1
ATOM 693 C C . SER A 1 84 ? -7.979 7.532 4.017 1.00 94.12 84 SER A C 1
ATOM 695 O O . SER A 1 84 ? -8.725 7.225 4.945 1.00 94.12 84 SER A O 1
ATOM 697 N N . LEU A 1 85 ? -8.025 8.733 3.436 1.00 93.88 85 LEU A N 1
ATOM 698 C CA . LEU A 1 85 ? -8.984 9.763 3.824 1.00 93.88 85 LEU A CA 1
ATOM 699 C C . LEU A 1 85 ? -10.436 9.305 3.661 1.00 93.88 85 LEU A C 1
ATOM 701 O O . LEU A 1 85 ? -11.265 9.622 4.511 1.00 93.88 85 LEU A O 1
ATOM 705 N N . ALA A 1 86 ? -10.760 8.582 2.586 1.00 92.44 86 ALA A N 1
ATOM 706 C CA . ALA A 1 86 ? -12.112 8.070 2.374 1.00 92.44 86 ALA A CA 1
ATOM 707 C C . ALA A 1 86 ? -12.499 7.029 3.437 1.00 92.44 86 ALA A C 1
ATOM 709 O O . ALA A 1 86 ? -13.584 7.122 4.007 1.00 92.44 86 ALA A O 1
ATOM 710 N N . ILE A 1 87 ? -11.594 6.097 3.759 1.00 91.81 87 ILE A N 1
ATOM 711 C CA . ILE A 1 87 ? -11.797 5.087 4.810 1.00 91.81 87 ILE A CA 1
ATOM 712 C C . ILE A 1 87 ? -12.052 5.759 6.162 1.00 91.81 87 ILE A C 1
ATOM 714 O O . ILE A 1 87 ? -13.008 5.410 6.852 1.00 91.81 87 ILE A O 1
ATOM 718 N N . ILE A 1 88 ? -11.240 6.752 6.525 1.00 90.88 88 ILE A N 1
ATOM 719 C CA . ILE A 1 88 ? -11.362 7.448 7.813 1.00 90.88 88 ILE A CA 1
ATOM 720 C C . ILE A 1 88 ? -12.673 8.225 7.899 1.00 90.88 88 ILE A C 1
ATOM 722 O O . ILE A 1 88 ? -13.375 8.132 8.903 1.00 90.88 88 ILE A O 1
ATOM 726 N N . LYS A 1 89 ? -13.050 8.956 6.842 1.00 89.50 89 LYS A N 1
ATOM 727 C CA . LYS A 1 89 ? -14.336 9.671 6.796 1.00 89.50 89 LYS A CA 1
ATOM 728 C C . LYS A 1 89 ? -15.517 8.722 6.993 1.00 89.50 89 LYS A C 1
ATOM 730 O O . LYS A 1 89 ? -16.429 9.027 7.759 1.00 89.50 89 LYS A O 1
ATOM 735 N N . GLU A 1 90 ? -15.474 7.563 6.346 1.00 89.12 90 GLU A N 1
ATOM 736 C CA . GLU A 1 90 ? -16.499 6.531 6.480 1.00 89.12 90 GLU A CA 1
ATOM 737 C C . GLU A 1 90 ? -16.557 5.964 7.910 1.00 89.12 90 GLU A C 1
ATOM 739 O O . GLU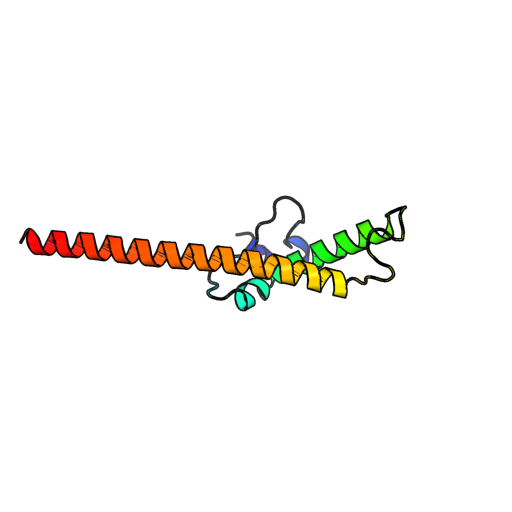 A 1 90 ? -17.638 5.812 8.481 1.00 89.12 90 GLU A O 1
ATOM 744 N N . GLN A 1 91 ? -15.403 5.683 8.523 1.00 85.62 91 GLN A N 1
ATOM 745 C CA . GLN A 1 91 ? -15.325 5.212 9.911 1.00 85.62 91 GLN A CA 1
ATOM 746 C C . GLN A 1 91 ? -15.877 6.249 10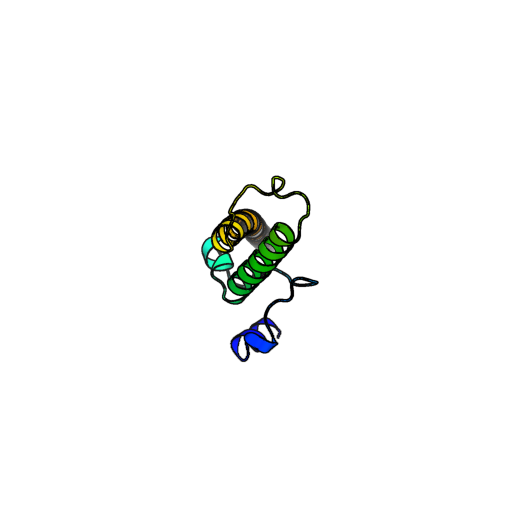.901 1.00 85.62 91 GLN A C 1
ATOM 748 O O . GLN A 1 91 ? -16.653 5.897 11.792 1.00 85.62 91 GLN A O 1
ATOM 753 N N . LEU A 1 92 ? -15.530 7.527 10.728 1.00 83.50 92 LEU A N 1
ATOM 754 C CA . LEU A 1 92 ? -16.043 8.619 11.558 1.00 83.50 92 LEU A CA 1
ATOM 755 C C . LEU A 1 92 ? -17.564 8.754 11.426 1.00 83.50 92 LEU A C 1
ATOM 757 O O . LEU A 1 92 ? -18.255 8.791 12.443 1.00 83.50 92 LEU A O 1
ATOM 761 N N . SER A 1 93 ? -18.097 8.713 10.201 1.00 83.88 93 SER A N 1
ATOM 762 C CA . SER A 1 93 ? -19.546 8.774 9.972 1.00 83.88 93 SER A CA 1
ATOM 763 C C . SER A 1 93 ? -20.287 7.609 10.639 1.00 83.88 93 SER A C 1
ATOM 765 O O . SER A 1 93 ? -21.306 7.809 11.302 1.00 83.88 93 SER A O 1
ATOM 767 N N . LYS A 1 94 ? -19.754 6.382 10.550 1.00 83.81 94 LYS A N 1
ATOM 768 C CA . LYS A 1 94 ? -20.329 5.209 11.235 1.00 83.81 94 LYS A CA 1
ATOM 769 C C . LYS A 1 94 ? -20.341 5.371 12.752 1.00 83.81 94 LYS A C 1
ATOM 771 O O . LYS A 1 94 ? -21.325 5.004 13.403 1.00 83.81 94 LYS A O 1
ATOM 776 N N . ASN A 1 95 ? -19.280 5.937 13.319 1.00 80.12 95 ASN A N 1
ATOM 777 C CA . ASN A 1 95 ? -19.188 6.190 14.755 1.00 80.12 95 ASN A CA 1
ATOM 778 C C . ASN A 1 95 ? -20.214 7.237 15.211 1.00 80.12 95 ASN A C 1
ATOM 780 O O . ASN A 1 95 ? -20.881 7.036 16.228 1.00 80.12 95 ASN A O 1
ATOM 784 N N . GLU A 1 96 ? -20.398 8.314 14.447 1.00 82.00 96 GLU A N 1
ATOM 785 C CA . GLU A 1 96 ? -21.417 9.339 14.712 1.00 82.00 96 GLU A CA 1
ATOM 786 C C . GLU A 1 96 ? -22.836 8.767 14.651 1.00 82.00 96 GLU A C 1
ATOM 788 O O . GLU A 1 96 ? -23.620 8.952 15.585 1.00 82.00 96 GLU A O 1
ATOM 793 N N . GLN A 1 97 ? -23.153 7.996 13.607 1.00 81.62 97 GLN A N 1
ATOM 794 C CA . GLN A 1 97 ? -24.454 7.332 13.467 1.00 81.62 97 GLN A CA 1
ATOM 795 C C . GLN A 1 97 ? -24.726 6.360 14.620 1.00 81.62 97 GLN A C 1
ATOM 797 O O . GLN A 1 97 ? -25.839 6.305 15.149 1.00 81.62 97 GLN A O 1
ATOM 802 N N . THR A 1 98 ? -23.709 5.608 15.042 1.00 81.50 98 THR A N 1
ATOM 803 C CA . THR A 1 98 ? -23.815 4.672 16.169 1.00 81.50 98 THR A CA 1
ATOM 804 C C . THR A 1 98 ? -24.095 5.418 17.472 1.00 81.50 98 THR A C 1
ATOM 806 O O . THR A 1 98 ? -25.015 5.048 18.203 1.00 81.50 98 THR A O 1
ATOM 809 N N . ARG A 1 99 ? -23.376 6.515 17.742 1.00 79.94 99 ARG A N 1
ATOM 810 C CA . ARG A 1 99 ? -23.624 7.377 18.910 1.00 79.94 99 ARG A CA 1
ATOM 811 C C . ARG A 1 99 ? -25.036 7.958 18.899 1.00 79.94 99 ARG A C 1
ATOM 813 O O . ARG A 1 99 ? -25.724 7.881 19.913 1.00 79.94 99 ARG A O 1
ATOM 820 N N . ALA A 1 100 ? -25.493 8.474 17.759 1.00 82.81 100 ALA A N 1
ATOM 821 C CA . ALA A 1 100 ? -26.842 9.017 17.616 1.00 82.81 100 ALA A CA 1
ATOM 822 C C . ALA A 1 100 ? -27.923 7.961 17.909 1.00 82.81 100 ALA A C 1
ATOM 824 O O . ALA A 1 100 ? -28.872 8.237 18.643 1.00 82.81 100 ALA A O 1
ATOM 825 N N . ARG A 1 101 ? -27.755 6.727 17.410 1.00 82.69 101 ARG A N 1
ATOM 826 C CA . ARG A 1 101 ? -28.664 5.605 17.706 1.00 82.69 101 ARG A CA 1
ATOM 827 C C . ARG A 1 101 ? -28.690 5.254 19.193 1.00 82.69 101 ARG A C 1
ATOM 829 O O . ARG A 1 101 ? -29.771 5.075 19.747 1.00 82.69 101 ARG A O 1
ATOM 836 N N . LEU A 1 102 ? -27.530 5.185 19.848 1.00 85.31 102 LEU A N 1
ATOM 837 C CA . LEU A 1 102 ? -27.447 4.895 21.285 1.00 85.31 102 LEU A CA 1
ATOM 838 C C . LEU A 1 102 ? -28.160 5.964 22.126 1.00 85.31 102 LEU A C 1
ATOM 840 O O . LEU A 1 102 ? -28.897 5.625 23.052 1.00 85.31 102 LEU A O 1
ATOM 844 N N . LEU A 1 103 ? -28.006 7.243 21.769 1.00 86.25 103 LEU A N 1
ATOM 845 C CA . LEU A 1 103 ? -28.711 8.346 22.427 1.00 86.25 103 LEU A CA 1
ATOM 846 C C . LEU A 1 103 ? -30.232 8.239 22.250 1.00 86.25 103 LEU A C 1
ATOM 848 O O . LEU A 1 103 ? -30.966 8.383 23.224 1.00 86.25 103 LEU A O 1
ATOM 852 N N . GLN A 1 104 ? -30.711 7.926 21.042 1.00 86.00 104 GLN A N 1
ATOM 853 C CA . GLN A 1 104 ? -32.145 7.739 20.784 1.00 86.00 104 GLN A CA 1
ATOM 854 C C . GLN A 1 104 ? -32.744 6.595 21.610 1.00 86.00 104 GLN A C 1
ATOM 856 O O . GLN A 1 104 ? -33.833 6.743 22.164 1.00 86.00 104 GLN A O 1
ATOM 861 N N . VAL A 1 105 ? -32.036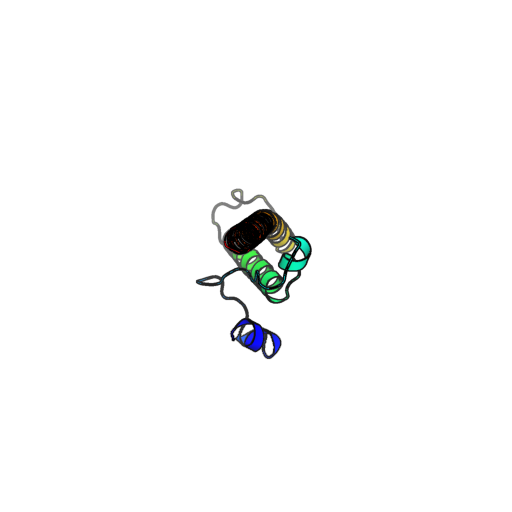 5.466 21.726 1.00 88.56 105 VAL A N 1
ATOM 862 C CA . VAL A 1 105 ? -32.474 4.335 22.560 1.00 88.56 105 VAL A CA 1
ATOM 863 C C . VAL A 1 105 ? -32.556 4.745 24.030 1.00 88.56 105 VAL A C 1
ATOM 865 O O . VAL A 1 105 ? -33.562 4.467 24.681 1.00 88.56 105 VAL A O 1
ATOM 868 N N . HIS A 1 106 ? -31.542 5.444 24.545 1.00 85.06 106 HIS A N 1
ATOM 869 C CA . HIS A 1 106 ? -31.525 5.898 25.937 1.00 85.06 106 HIS A CA 1
ATOM 870 C C . HIS A 1 106 ? -32.658 6.889 26.251 1.00 85.06 106 HIS A C 1
ATOM 872 O O . HIS A 1 106 ? -33.298 6.776 27.295 1.00 85.06 106 HIS A O 1
ATOM 878 N N . MET A 1 107 ? -32.939 7.831 25.345 1.00 86.50 107 MET A N 1
ATOM 879 C CA . MET A 1 107 ? -34.034 8.796 25.508 1.00 86.50 107 MET A CA 1
ATOM 880 C C . MET A 1 107 ? -35.401 8.102 25.542 1.00 86.50 107 MET A C 1
ATOM 882 O O . MET A 1 107 ? -36.170 8.334 26.469 1.00 86.50 107 MET A O 1
ATOM 886 N N . ARG A 1 108 ? -35.661 7.154 24.629 1.00 81.19 108 ARG A N 1
ATOM 887 C CA . ARG A 1 108 ? -36.905 6.356 24.643 1.00 81.19 108 ARG A CA 1
ATOM 888 C C . ARG A 1 108 ? -37.074 5.539 25.925 1.00 81.19 108 ARG A C 1
ATOM 890 O O . ARG A 1 108 ? -38.183 5.384 26.417 1.00 81.19 108 ARG A O 1
ATOM 897 N N . GLN A 1 109 ? -35.983 5.008 26.478 1.00 76.25 109 GLN A N 1
ATOM 898 C CA . GLN A 1 109 ? -36.021 4.270 27.746 1.00 76.25 109 GLN A CA 1
ATOM 899 C C . GLN A 1 109 ? -36.321 5.165 28.956 1.00 76.25 109 GLN A C 1
ATOM 901 O O . GLN A 1 109 ? -36.867 4.670 29.940 1.00 76.25 109 GLN A O 1
ATOM 906 N N . LYS A 1 110 ? -35.971 6.457 28.902 1.00 73.62 110 LYS A N 1
ATOM 907 C CA . LYS A 1 110 ? -36.321 7.437 29.940 1.00 73.62 110 LYS A CA 1
ATOM 908 C C . LYS A 1 110 ? -37.778 7.890 29.870 1.00 73.62 110 LYS A C 1
ATOM 910 O O . LYS A 1 110 ? -38.341 8.164 30.914 1.00 73.62 110 LYS A O 1
ATOM 915 N N . GLU A 1 111 ? -38.372 7.951 28.681 1.00 68.94 111 GLU A N 1
ATOM 916 C CA . GLU A 1 111 ? -39.775 8.361 28.485 1.00 68.94 111 GLU A CA 1
ATOM 917 C C . GLU A 1 111 ? -40.795 7.268 28.860 1.00 68.94 111 GLU A C 1
ATOM 919 O O . GLU A 1 111 ? -41.962 7.569 29.083 1.00 68.94 111 GLU A O 1
ATOM 924 N N . MET A 1 112 ? -40.371 6.000 28.936 1.00 59.03 112 MET A N 1
ATOM 925 C CA . MET A 1 112 ? -41.216 4.866 29.350 1.00 59.03 112 MET A CA 1
ATOM 926 C C . MET A 1 112 ? -41.166 4.564 30.862 1.00 59.03 112 MET A C 1
ATOM 928 O O . MET A 1 112 ? -41.697 3.539 31.293 1.00 59.03 112 MET A O 1
ATOM 932 N N . LYS A 1 113 ? -40.502 5.409 31.658 1.00 50.69 113 LYS A N 1
ATOM 933 C CA . LYS A 1 113 ? -40.465 5.349 33.126 1.00 50.69 113 LYS A CA 1
ATOM 934 C C . LYS A 1 113 ? -41.176 6.555 33.713 1.00 50.69 113 LYS A C 1
ATOM 936 O O . LYS A 1 113 ? -41.820 6.361 34.763 1.00 50.69 113 LYS A O 1
#

Foldseek 3Di:
DLLVVCVVPVPVSAADQPPDDQDLPPDQALVVSCPPPRNVSNLLVQLVVVVVCQVPDPPVPPPHHPDDSVNSSVVSSVVSSVVSVVSNVVVVVVVVVVVVVVVVVVVVVVVVD

pLDDT: mean 88.28, std 7.45, range [50.69, 97.06]

Radius of gyration: 20.55 Å; Cα contacts (8 Å, |Δi|>4): 76; chains: 1; bounding box: 55×24×59 Å

Solvent-accessible surface area (backbone atoms only — not comparable to full-atom values): 6535 Å² total; per-residue (Å²): 108,66,72,59,48,20,77,75,39,50,88,82,47,46,71,52,91,72,96,54,77,80,64,72,80,94,50,86,48,39,66,62,30,50,68,32,72,64,34,43,50,39,40,51,53,51,12,51,51,52,43,51,53,55,72,69,39,88,62,64,70,78,75,52,79,84,73,47,54,69,57,38,34,48,56,47,48,59,53,47,42,55,52,36,45,51,52,42,54,52,53,51,51,53,51,52,54,50,50,53,51,53,50,54,54,54,52,56,60,58,75,76,108

Mean predicted aligned error: 6.94 Å